Protein AF-A0A659RVQ1-F1 (afdb_monomer)

Radius of gyration: 19.6 Å; Cα contacts (8 Å, |Δi|>4): 52; chains: 1; bounding box: 34×33×48 Å

Mean predicted aligned error: 4.29 Å

Solvent-accessible surface area (backbone atoms only — not comparable to full-atom values): 5509 Å² total; per-residue (Å²): 108,73,66,70,65,50,66,78,50,98,75,84,86,75,60,97,89,59,82,86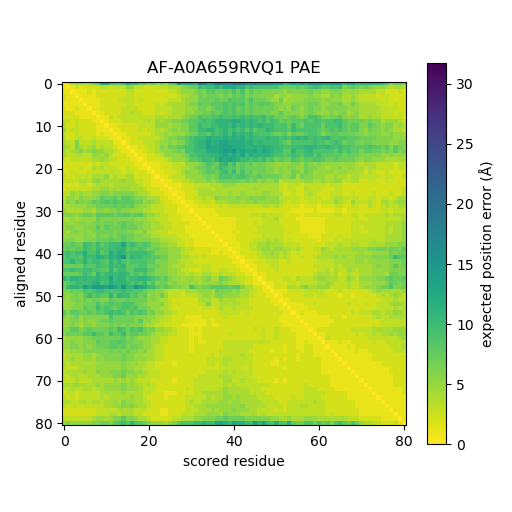,84,83,85,81,82,83,88,86,81,78,49,40,22,67,58,35,57,75,69,67,55,88,80,86,85,87,86,84,64,85,64,64,46,91,58,38,32,66,74,26,74,60,82,49,73,55,36,48,52,56,49,52,50,56,52,51,52,65,68,73,108

Foldseek 3Di:
DVVVVVVPDPDDDDDPPDDDDDDADDDDDAACCVVCVVVVHDDDDDDDDPCPQPCRSNVHRDGDPSVVVVVCVVSVVVRVD

InterPro domains:
  IPR002142 Peptidase S49 [PF01343] (1-81)

Secondary structure (DSSP, 8-state):
-HHHHHTTSS-----TT---------------HHHHHHTT---------TT-GGGHHHH-SS--HHHHHHHHHHHHHHHH-

Structure (mmCIF, N/CA/C/O backbone):
data_AF-A0A659RVQ1-F1
#
_entry.id   AF-A0A659RVQ1-F1
#
loop_
_atom_site.group_PDB
_atom_site.id
_atom_site.type_symbol
_atom_site.label_atom_id
_atom_site.label_alt_id
_atom_site.label_comp_id
_atom_site.label_asym_id
_atom_site.label_entity_id
_atom_site.label_seq_id
_atom_site.pdbx_PDB_ins_code
_atom_site.Cartn_x
_atom_site.Cartn_y
_atom_site.Cartn_z
_atom_site.occupancy
_atom_site.B_iso_or_equiv
_atom_site.auth_seq_id
_atom_site.auth_comp_id
_atom_site.auth_asym_id
_atom_site.auth_atom_id
_atom_site.pdbx_PDB_model_num
ATOM 1 N N . GLY A 1 1 ? 5.109 0.195 -14.991 1.00 75.81 1 GLY A N 1
ATOM 2 C CA . GLY A 1 1 ? 4.490 -0.951 -15.696 1.00 75.81 1 GLY A CA 1
ATOM 3 C C . GLY A 1 1 ? 4.878 -1.026 -17.164 1.00 75.81 1 GLY A C 1
ATOM 4 O O . GLY A 1 1 ? 5.538 -1.972 -17.557 1.00 75.81 1 GLY A O 1
ATOM 5 N N . GLN A 1 2 ? 4.521 -0.031 -17.981 1.00 85.06 2 GLN A N 1
ATOM 6 C CA . GLN A 1 2 ? 4.769 -0.050 -19.436 1.00 85.06 2 GLN A CA 1
ATOM 7 C C . GLN A 1 2 ? 6.249 -0.244 -19.817 1.00 85.06 2 GLN A C 1
ATOM 9 O O . GLN A 1 2 ? 6.555 -0.995 -20.738 1.00 85.06 2 GLN A O 1
ATOM 14 N N . TYR A 1 3 ? 7.175 0.359 -19.063 1.00 90.50 3 TYR A N 1
ATOM 15 C CA . TYR A 1 3 ? 8.611 0.196 -19.306 1.00 90.50 3 TYR A CA 1
ATOM 16 C C . TYR A 1 3 ? 9.132 -1.229 -19.038 1.00 90.50 3 TYR A C 1
ATOM 18 O O . TYR A 1 3 ? 10.087 -1.647 -19.683 1.00 90.50 3 TYR A O 1
ATOM 26 N N . TYR A 1 4 ? 8.481 -1.996 -18.152 1.00 91.88 4 TYR A N 1
ATOM 27 C CA . TYR A 1 4 ? 8.852 -3.392 -17.892 1.00 91.88 4 TYR A CA 1
ATOM 28 C C . TYR A 1 4 ? 8.672 -4.261 -19.140 1.00 91.88 4 TYR 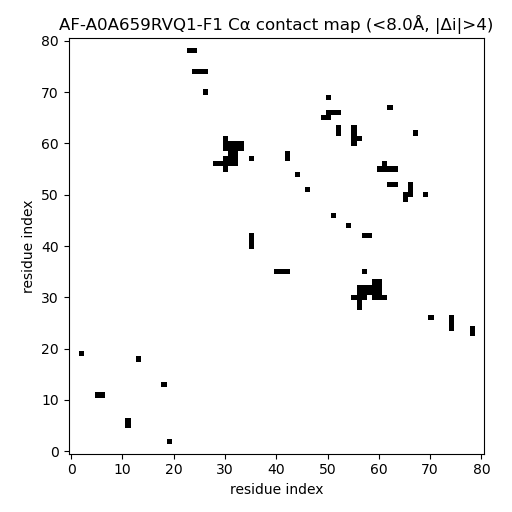A C 1
ATOM 30 O O . TYR A 1 4 ? 9.529 -5.069 -19.448 1.00 91.88 4 TYR A O 1
ATOM 38 N N . LEU A 1 5 ? 7.591 -4.066 -19.903 1.00 93.31 5 LEU A N 1
ATOM 39 C CA . LEU A 1 5 ? 7.392 -4.783 -21.167 1.00 93.31 5 LEU A CA 1
ATOM 40 C C . LEU A 1 5 ? 8.264 -4.214 -22.291 1.00 93.31 5 LEU A C 1
ATOM 42 O O . LEU A 1 5 ? 8.776 -4.964 -23.118 1.00 93.31 5 LEU A O 1
ATOM 46 N N . ALA A 1 6 ? 8.459 -2.893 -22.316 1.00 93.31 6 ALA A N 1
ATOM 47 C CA . ALA A 1 6 ? 9.286 -2.244 -23.329 1.00 93.31 6 ALA A CA 1
ATOM 48 C C . ALA A 1 6 ? 10.762 -2.682 -23.264 1.00 93.31 6 ALA A C 1
ATOM 50 O O . ALA A 1 6 ? 11.437 -2.694 -24.290 1.00 93.31 6 ALA A O 1
ATOM 51 N N . SER A 1 7 ? 11.284 -3.066 -22.095 1.00 92.75 7 SER A N 1
ATOM 52 C CA . SER A 1 7 ? 12.685 -3.493 -21.940 1.00 92.75 7 SER A CA 1
ATOM 53 C C . SER A 1 7 ? 13.050 -4.739 -22.760 1.00 92.75 7 SER A C 1
ATOM 55 O O . SER A 1 7 ? 14.221 -4.922 -23.083 1.00 92.75 7 SER A O 1
ATOM 57 N N . PHE A 1 8 ? 12.067 -5.556 -23.152 1.00 96.06 8 PHE A N 1
ATOM 58 C CA . PHE A 1 8 ? 12.274 -6.743 -23.985 1.00 96.06 8 PHE A CA 1
ATOM 59 C C . PHE A 1 8 ? 12.419 -6.426 -25.486 1.00 96.06 8 PHE A C 1
ATOM 61 O O . PHE A 1 8 ? 12.763 -7.311 -26.269 1.00 96.06 8 PHE A O 1
ATOM 68 N N . ALA A 1 9 ? 12.156 -5.188 -25.918 1.00 95.94 9 ALA A N 1
ATOM 69 C CA . ALA A 1 9 ? 12.276 -4.784 -27.317 1.00 95.94 9 ALA A CA 1
ATOM 70 C C . ALA A 1 9 ? 13.732 -4.473 -27.713 1.00 95.94 9 ALA A C 1
ATOM 72 O O . ALA A 1 9 ? 14.507 -3.932 -26.929 1.00 95.94 9 ALA A O 1
ATOM 73 N N . ASN A 1 10 ? 14.098 -4.713 -28.979 1.00 96.31 10 ASN A N 1
ATOM 74 C CA . ASN A 1 10 ? 15.443 -4.389 -29.479 1.00 96.31 10 ASN A CA 1
ATOM 75 C C . ASN A 1 10 ? 15.733 -2.876 -29.531 1.00 96.31 10 ASN A C 1
ATOM 77 O O . ASN A 1 10 ? 16.893 -2.473 -29.461 1.00 96.31 10 ASN A O 1
ATOM 81 N N . LYS A 1 11 ? 14.703 -2.036 -29.714 1.00 93.06 11 LYS A N 1
ATOM 82 C CA . LYS A 1 11 ? 14.817 -0.569 -29.750 1.00 93.06 11 LYS A CA 1
ATOM 83 C C . LYS A 1 11 ? 13.594 0.081 -29.111 1.00 93.06 11 LYS A C 1
ATOM 85 O O . LYS A 1 11 ? 12.473 -0.189 -29.528 1.00 93.06 11 LYS A O 1
ATOM 90 N N . ASN A 1 12 ? 13.835 1.012 -28.190 1.00 90.50 12 ASN A N 1
ATOM 91 C CA . ASN A 1 12 ? 12.803 1.809 -27.532 1.00 90.50 12 ASN A CA 1
ATOM 92 C C . ASN A 1 12 ? 12.914 3.276 -27.947 1.00 90.50 12 ASN A C 1
ATOM 94 O O . ASN A 1 12 ? 13.954 3.902 -27.755 1.00 90.50 12 ASN A O 1
ATOM 98 N N . TRP A 1 13 ? 11.831 3.824 -28.497 1.00 93.31 13 TRP A N 1
ATOM 99 C CA . TRP A 1 13 ? 11.741 5.218 -28.932 1.00 93.31 13 TRP A CA 1
ATOM 100 C C . TRP A 1 13 ? 10.819 5.995 -27.997 1.00 93.31 13 TRP A C 1
ATOM 102 O O . TRP A 1 13 ? 9.823 5.463 -27.508 1.00 93.31 13 TRP A O 1
ATOM 112 N N . ARG A 1 14 ? 11.145 7.264 -27.747 1.00 93.31 14 ARG A N 1
ATOM 113 C CA . ARG A 1 14 ? 10.377 8.154 -26.870 1.00 93.31 14 ARG A CA 1
ATOM 114 C C . ARG A 1 14 ? 10.341 9.560 -27.461 1.00 93.31 14 ARG A C 1
ATOM 116 O O . ARG A 1 14 ? 11.285 9.968 -28.131 1.00 93.31 14 ARG A O 1
ATOM 123 N N . SER A 1 15 ? 9.274 10.306 -27.180 1.00 94.62 15 SER A N 1
ATOM 124 C CA . SER A 1 15 ? 9.227 11.750 -27.441 1.00 94.62 15 SER A CA 1
ATOM 125 C C . SER A 1 15 ? 10.391 12.473 -26.736 1.00 94.62 15 SER A C 1
ATOM 127 O O . SER A 1 15 ? 10.703 12.099 -25.600 1.00 94.62 15 SER A O 1
ATOM 129 N N . PRO A 1 16 ? 10.984 13.529 -27.334 1.00 92.19 16 PRO A N 1
ATOM 130 C CA . PRO A 1 16 ? 12.019 14.343 -26.687 1.00 92.19 16 PRO A CA 1
ATOM 131 C C . PRO A 1 16 ? 11.593 14.950 -25.343 1.00 92.19 16 PRO A C 1
ATOM 133 O O . PRO A 1 16 ? 12.437 15.202 -24.493 1.00 92.19 16 PRO A O 1
ATOM 136 N N . GLN A 1 17 ? 10.288 15.163 -25.144 1.00 95.19 17 GLN A N 1
ATOM 137 C CA . GLN A 1 17 ? 9.712 15.676 -23.893 1.00 95.19 17 GLN A CA 1
ATOM 138 C C . GLN A 1 17 ? 9.069 14.570 -23.034 1.00 95.19 17 GLN A C 1
ATOM 140 O O . GLN A 1 17 ? 8.412 14.855 -22.039 1.00 95.19 17 GLN A O 1
ATOM 145 N N . GLY A 1 18 ? 9.200 13.300 -23.428 1.00 90.62 18 GLY A N 1
ATOM 146 C CA . GLY A 1 18 ? 8.598 12.175 -22.717 1.00 90.62 18 GLY A CA 1
ATOM 147 C C . GLY A 1 18 ? 9.446 11.685 -21.541 1.00 90.62 18 GLY A C 1
ATOM 148 O O . GLY A 1 18 ? 10.678 11.653 -21.598 1.00 90.62 18 GLY A O 1
ATOM 149 N N . GLN A 1 19 ? 8.783 11.169 -20.509 1.00 93.88 19 GLN A N 1
ATOM 150 C CA . GLN A 1 19 ? 9.423 10.568 -19.338 1.00 93.88 19 GLN A CA 1
ATOM 151 C C . GLN A 1 19 ? 9.191 9.051 -19.289 1.00 93.88 19 GLN A C 1
ATOM 153 O O . GLN A 1 19 ? 8.174 8.548 -19.760 1.00 93.88 19 GLN A O 1
ATOM 158 N N . VAL A 1 20 ? 10.151 8.320 -18.717 1.00 93.81 20 VAL A N 1
ATOM 159 C CA . VAL A 1 20 ? 9.923 6.968 -18.192 1.00 93.81 20 VAL A CA 1
ATOM 160 C C . VAL A 1 20 ? 9.758 7.104 -16.692 1.00 93.81 20 VAL A C 1
ATOM 162 O O . VAL A 1 20 ? 10.664 7.575 -16.008 1.00 93.81 20 VAL A O 1
ATOM 165 N N . ASP A 1 21 ? 8.575 6.743 -16.218 1.00 94.12 21 ASP A N 1
ATOM 166 C CA . ASP A 1 21 ? 8.192 6.897 -14.824 1.00 94.12 21 ASP A CA 1
ATOM 167 C C . ASP A 1 21 ? 8.459 5.597 -14.054 1.00 94.12 21 ASP A C 1
ATOM 169 O O . ASP A 1 21 ? 7.721 4.612 -14.166 1.00 94.12 21 ASP A O 1
ATOM 173 N N . LEU A 1 22 ? 9.590 5.569 -13.347 1.00 92.81 22 LEU A N 1
ATOM 174 C CA . LEU A 1 22 ? 10.028 4.468 -12.492 1.00 92.81 22 LEU A CA 1
ATOM 175 C C . LEU A 1 22 ? 10.225 5.008 -11.078 1.00 92.81 22 LEU A C 1
ATOM 177 O O . LEU A 1 22 ? 11.153 5.771 -10.826 1.00 92.81 22 LEU A O 1
ATOM 181 N N . HIS A 1 23 ? 9.364 4.584 -10.162 1.00 94.38 23 HIS A N 1
ATOM 182 C CA . HIS A 1 23 ? 9.344 5.064 -8.777 1.00 94.38 23 HIS A CA 1
ATOM 183 C C . HIS A 1 23 ? 9.264 3.919 -7.749 1.00 94.38 23 HIS A C 1
ATOM 185 O O . HIS A 1 23 ? 8.999 4.156 -6.574 1.00 94.38 23 HIS A O 1
ATOM 191 N N . GLY A 1 24 ? 9.473 2.670 -8.179 1.00 93.38 24 GLY A N 1
ATOM 192 C CA . GLY A 1 24 ? 9.368 1.486 -7.321 1.00 93.38 24 GLY A CA 1
ATOM 193 C C . GLY A 1 24 ? 7.929 1.079 -6.992 1.00 93.38 24 GLY A C 1
ATOM 194 O O . GLY A 1 24 ? 6.963 1.622 -7.538 1.00 93.38 24 GLY A O 1
ATOM 195 N N . PHE A 1 25 ? 7.798 0.104 -6.091 1.00 95.56 25 PHE A N 1
ATOM 196 C CA . PHE A 1 25 ? 6.517 -0.352 -5.552 1.00 95.56 25 PHE A CA 1
ATOM 197 C C . PHE A 1 25 ? 6.263 0.221 -4.156 1.00 95.56 25 PHE A C 1
ATOM 199 O O . PHE A 1 25 ? 7.190 0.410 -3.371 1.00 95.56 25 PHE A O 1
ATOM 206 N N . ALA A 1 26 ? 4.988 0.435 -3.831 1.00 94.69 26 ALA A N 1
ATOM 207 C CA . ALA A 1 26 ? 4.536 0.799 -2.492 1.00 94.69 26 ALA A CA 1
ATOM 208 C C . ALA A 1 26 ? 3.305 -0.030 -2.097 1.00 94.69 26 ALA A C 1
ATOM 210 O O . ALA A 1 26 ? 2.475 -0.345 -2.951 1.00 94.69 26 ALA A O 1
ATOM 211 N N . THR A 1 27 ? 3.169 -0.344 -0.805 1.00 94.44 27 THR A N 1
ATOM 212 C CA . THR A 1 27 ? 1.896 -0.778 -0.215 1.00 94.44 27 THR A CA 1
ATOM 213 C C . THR A 1 27 ? 1.331 0.356 0.630 1.00 94.44 27 THR A C 1
ATOM 215 O O . THR A 1 27 ? 2.053 1.034 1.363 1.00 94.44 27 THR A O 1
ATOM 218 N N . ASN A 1 28 ? 0.027 0.584 0.529 1.00 92.94 28 ASN A N 1
ATOM 219 C CA . ASN A 1 28 ? -0.685 1.535 1.364 1.00 92.94 28 ASN A CA 1
ATOM 220 C C . ASN A 1 28 ? -2.065 0.975 1.709 1.00 92.94 28 ASN A C 1
ATOM 222 O O . ASN A 1 28 ? -2.811 0.522 0.845 1.00 92.94 28 ASN A O 1
ATOM 226 N N . GLY A 1 29 ? -2.397 1.011 2.993 1.00 92.69 29 GLY A N 1
ATOM 227 C CA . GLY A 1 29 ? -3.693 0.604 3.516 1.00 92.69 29 GLY A CA 1
ATOM 228 C C . GLY A 1 29 ? -4.252 1.700 4.405 1.00 92.69 29 GLY A C 1
ATOM 229 O O . GLY A 1 29 ? -3.502 2.425 5.059 1.00 92.69 29 GLY A O 1
ATOM 230 N N . LEU A 1 30 ? -5.572 1.825 4.416 1.00 95.88 30 LEU A N 1
ATOM 231 C CA . LEU A 1 30 ? -6.264 2.697 5.353 1.00 95.88 30 LEU A CA 1
ATOM 232 C C . LEU A 1 30 ? -6.443 1.973 6.688 1.00 95.88 30 LEU A C 1
ATOM 234 O O . LEU A 1 30 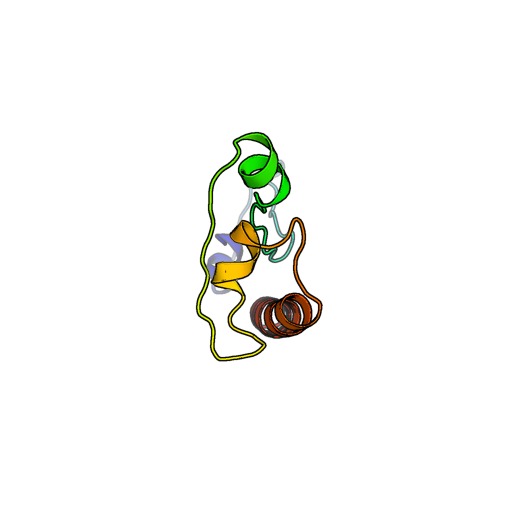? -6.665 0.764 6.712 1.00 95.88 30 LEU A O 1
ATOM 238 N N . TYR A 1 31 ? -6.375 2.731 7.778 1.00 97.31 31 TYR A 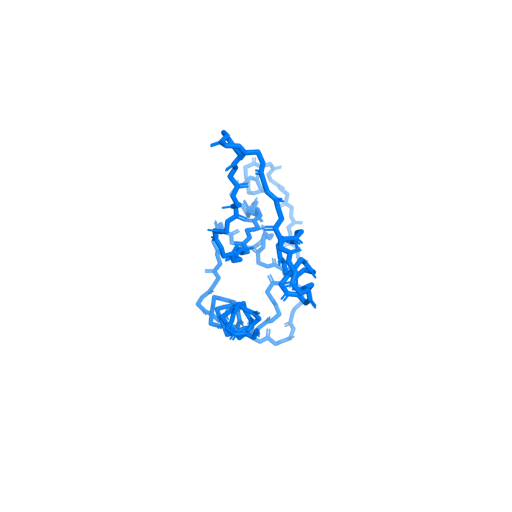N 1
ATOM 239 C CA . TYR A 1 31 ? -6.599 2.250 9.134 1.00 97.31 31 TYR A CA 1
ATOM 240 C C . TYR A 1 31 ? -7.683 3.104 9.787 1.00 97.31 31 TYR A C 1
ATOM 242 O O . TYR A 1 31 ? -7.660 4.331 9.692 1.00 97.31 31 TYR A O 1
ATOM 250 N N . TYR A 1 32 ? -8.668 2.450 10.396 1.00 96.06 32 TYR A N 1
ATOM 251 C CA . TYR A 1 32 ? -9.938 3.072 10.766 1.00 96.06 32 TYR A CA 1
ATOM 252 C C . TYR A 1 32 ? -10.289 2.914 12.239 1.00 96.06 32 TYR A C 1
ATOM 254 O O . TYR A 1 32 ? -11.376 3.328 12.635 1.00 96.06 32 TYR A O 1
ATOM 262 N N . LYS A 1 33 ? -9.422 2.329 13.068 1.00 95.81 33 LYS A N 1
ATOM 263 C CA . LYS A 1 33 ? -9.748 2.043 14.468 1.00 95.81 33 LYS A CA 1
ATOM 264 C C . LYS A 1 33 ? -10.218 3.291 15.216 1.00 95.81 33 LYS A C 1
ATOM 266 O O . LYS A 1 33 ? -11.293 3.276 15.806 1.00 95.81 33 LYS A O 1
ATOM 271 N N . THR A 1 34 ? -9.497 4.407 15.107 1.00 96.31 34 THR 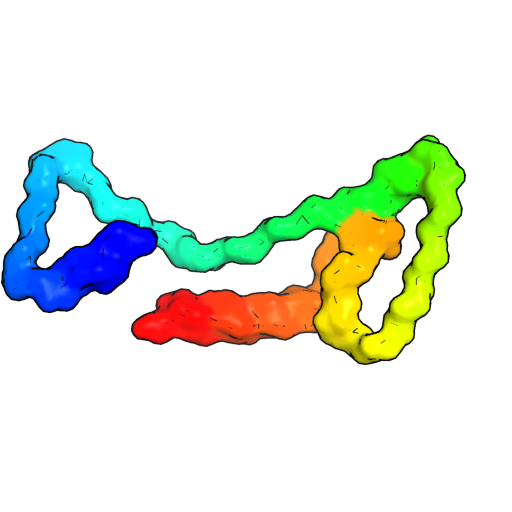A N 1
ATOM 272 C CA . THR A 1 34 ? -9.909 5.672 15.735 1.00 96.31 34 THR A CA 1
ATOM 273 C C . THR A 1 34 ? -11.237 6.207 15.177 1.00 96.31 34 THR A C 1
ATOM 275 O O . THR A 1 34 ? -12.015 6.814 15.914 1.00 96.31 34 THR A O 1
ATOM 278 N N . LEU A 1 35 ? -11.536 5.998 13.890 1.00 97.19 35 LEU A N 1
ATOM 279 C CA . LEU A 1 35 ? -12.832 6.370 13.310 1.00 97.19 35 LEU A CA 1
ATOM 280 C C . LEU A 1 35 ? -13.964 5.517 13.900 1.00 97.19 35 LEU A C 1
ATOM 282 O O . LEU A 1 35 ? -14.992 6.057 14.304 1.00 97.19 35 LEU A O 1
ATOM 286 N N . LEU A 1 36 ? -13.766 4.203 13.969 1.00 96.56 36 LEU A N 1
ATOM 287 C CA . LEU A 1 36 ? -14.739 3.248 14.496 1.00 96.56 36 LEU A CA 1
ATOM 288 C C . LEU A 1 36 ? -15.032 3.508 15.980 1.00 96.56 36 LEU A C 1
ATOM 290 O O . LEU A 1 36 ? -16.202 3.538 16.366 1.00 96.56 36 LEU A O 1
ATOM 294 N N . ASP A 1 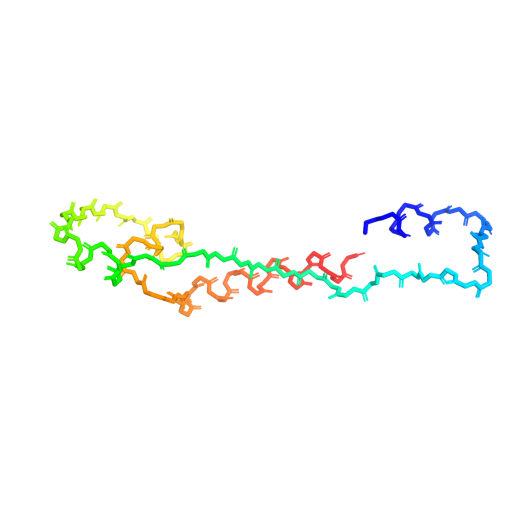37 ? -14.000 3.809 16.774 1.00 95.50 37 ASP A N 1
ATOM 295 C CA . ASP A 1 37 ? -14.137 4.206 18.180 1.00 95.50 37 ASP A CA 1
ATOM 296 C C . ASP A 1 37 ? -14.998 5.476 18.320 1.00 95.50 37 ASP A C 1
ATOM 298 O O . ASP A 1 37 ? -15.923 5.526 19.135 1.00 95.50 37 ASP A O 1
ATOM 302 N N . LYS A 1 38 ? -14.749 6.499 17.487 1.00 97.12 38 LYS A N 1
ATOM 303 C CA . LYS A 1 38 ? -15.525 7.756 17.486 1.00 97.12 38 LYS A CA 1
ATOM 304 C C . LYS A 1 38 ? -16.991 7.541 17.120 1.00 97.12 38 LYS A C 1
ATOM 306 O O . LYS A 1 38 ? -17.864 8.204 17.676 1.00 97.12 38 LYS A O 1
ATOM 311 N N . LEU A 1 39 ? -17.258 6.616 16.204 1.00 97.75 39 LEU A N 1
ATOM 312 C CA . LEU A 1 39 ? -18.608 6.240 15.787 1.00 97.75 39 LEU A CA 1
ATOM 313 C C . LEU A 1 39 ? -19.275 5.235 16.741 1.00 97.75 39 LEU A C 1
ATOM 315 O O . LEU A 1 39 ? -20.415 4.844 16.504 1.00 97.75 39 LEU A O 1
ATOM 319 N N . LYS A 1 40 ? -18.592 4.835 17.824 1.00 95.06 40 LYS A N 1
ATOM 320 C CA . LYS A 1 40 ? -19.050 3.832 18.799 1.00 95.06 40 LYS A CA 1
ATOM 321 C C . LYS A 1 40 ? -19.406 2.485 18.154 1.00 95.06 40 LYS A C 1
ATOM 323 O O . LYS A 1 40 ? -20.308 1.785 18.614 1.00 95.06 40 LYS A O 1
ATOM 328 N N . VAL A 1 41 ? -18.696 2.115 17.089 1.00 96.19 41 VAL A N 1
ATOM 329 C CA . VAL A 1 41 ? -18.872 0.828 16.408 1.00 96.19 41 VAL A CA 1
ATOM 330 C C . VAL A 1 41 ? -18.230 -0.280 17.242 1.00 96.19 41 VAL A C 1
ATOM 332 O O . VAL A 1 41 ? -17.068 -0.185 17.632 1.00 96.19 41 VAL A O 1
ATOM 335 N N . SER A 1 42 ? -18.975 -1.357 17.496 1.00 93.25 42 SER A N 1
ATOM 336 C CA . SER A 1 42 ? -18.449 -2.539 18.190 1.00 93.25 42 SER A CA 1
ATOM 337 C C . SER A 1 42 ? -17.771 -3.478 17.196 1.00 93.25 42 SER A C 1
ATOM 339 O O . SER A 1 42 ? -18.434 -4.103 16.370 1.00 93.25 42 SER A O 1
ATOM 341 N N . THR A 1 43 ? -16.444 -3.574 17.275 1.00 93.38 43 THR A N 1
ATOM 342 C CA . THR A 1 43 ? -15.634 -4.416 16.387 1.00 93.38 43 THR A CA 1
ATOM 343 C C . THR A 1 43 ? -15.181 -5.672 17.131 1.00 93.38 43 THR A C 1
ATOM 345 O O . THR A 1 43 ? -14.465 -5.580 18.126 1.00 93.38 43 THR A O 1
ATOM 348 N N . HIS A 1 44 ? -15.556 -6.854 16.634 1.00 93.75 44 HIS A N 1
ATOM 349 C CA . HIS A 1 44 ? -15.112 -8.144 17.171 1.00 93.75 44 HIS A CA 1
ATOM 350 C C . HIS A 1 44 ? -14.277 -8.884 16.125 1.00 93.75 44 HIS A C 1
ATOM 352 O O . HIS A 1 44 ? -14.781 -9.249 15.065 1.00 93.75 44 HIS A O 1
ATOM 358 N N . VAL A 1 45 ? -12.995 -9.109 16.421 1.00 91.75 45 VAL A N 1
ATOM 359 C CA . VAL A 1 45 ? -12.058 -9.795 15.522 1.00 91.75 45 VAL A CA 1
ATOM 360 C C . VAL A 1 45 ? -11.585 -11.091 16.166 1.00 91.75 45 VAL A C 1
ATOM 362 O O . VAL A 1 45 ? -11.030 -11.079 17.262 1.00 91.75 45 VAL A O 1
ATOM 365 N N . PHE A 1 46 ? -11.736 -12.199 15.445 1.00 93.62 46 PHE A N 1
ATOM 366 C CA . PHE A 1 46 ? -11.152 -13.491 15.795 1.00 93.62 46 PHE A CA 1
ATOM 367 C C . PHE A 1 46 ? -10.006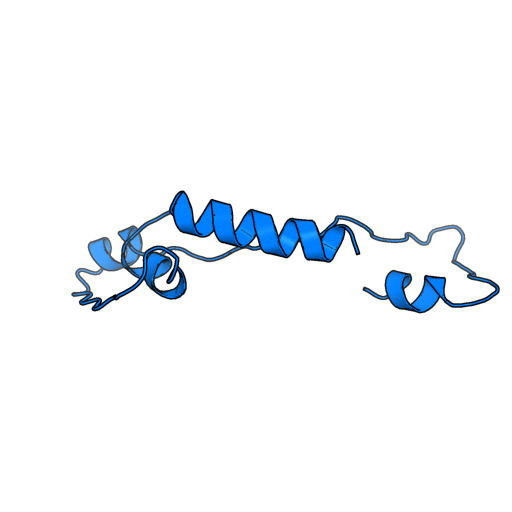 -13.786 14.826 1.00 93.62 46 PHE A C 1
ATOM 369 O O . PHE A 1 46 ? -10.202 -13.796 13.611 1.00 93.62 46 PHE A O 1
ATOM 376 N N . ARG A 1 47 ? -8.793 -13.991 15.351 1.00 91.25 47 ARG A N 1
ATOM 377 C CA . ARG A 1 47 ? -7.580 -14.191 14.545 1.00 91.25 47 ARG A CA 1
ATOM 378 C C . ARG A 1 47 ? -6.707 -15.299 15.118 1.00 91.25 47 ARG A C 1
ATOM 380 O O . ARG A 1 47 ? -6.442 -15.320 16.315 1.00 91.25 47 ARG A O 1
ATOM 387 N N . VAL A 1 48 ? -6.161 -16.120 14.221 1.00 86.44 48 VAL A N 1
ATOM 388 C CA . VAL A 1 48 ? -5.007 -16.992 14.474 1.00 86.44 48 VAL A CA 1
ATOM 389 C C . VAL A 1 48 ? -3.934 -16.674 13.430 1.00 86.44 48 VAL A C 1
ATOM 391 O O . VAL A 1 48 ? -4.219 -16.659 12.234 1.00 86.44 48 VAL A O 1
ATOM 394 N N . GLY A 1 49 ? -2.713 -16.391 13.889 1.00 89.19 49 GLY A N 1
ATOM 395 C CA . GLY A 1 49 ? -1.556 -16.080 13.043 1.00 89.19 49 GLY A CA 1
ATOM 396 C C . GLY A 1 49 ? -1.056 -14.638 13.184 1.00 89.19 49 GLY A C 1
ATOM 397 O O . GLY A 1 49 ? -1.804 -13.682 12.979 1.00 89.19 49 GLY A O 1
ATOM 398 N N . THR A 1 50 ? 0.235 -14.495 13.498 1.00 89.75 50 THR A N 1
ATOM 399 C CA . THR A 1 50 ? 0.914 -13.212 13.760 1.00 89.75 50 THR A CA 1
ATOM 400 C C . THR A 1 50 ? 0.914 -12.279 12.546 1.00 89.75 50 THR A C 1
ATOM 402 O O . THR A 1 50 ? 0.689 -11.084 12.695 1.00 89.75 50 THR A O 1
ATOM 405 N N . TYR A 1 51 ? 1.077 -12.836 11.343 1.00 91.69 51 TYR A N 1
ATOM 406 C CA . TYR A 1 51 ? 1.163 -12.093 10.078 1.00 91.69 51 TYR A CA 1
ATOM 407 C C . TYR A 1 51 ? -0.181 -11.933 9.353 1.00 91.69 51 TYR A C 1
ATOM 409 O O . TYR A 1 51 ? -0.225 -11.426 8.235 1.00 91.69 51 TYR A O 1
ATOM 417 N N . LYS A 1 52 ? -1.305 -12.365 9.948 1.00 92.69 52 LYS A N 1
ATOM 418 C CA . LYS A 1 52 ? -2.633 -12.158 9.349 1.00 92.69 52 LYS A CA 1
ATOM 419 C C . LYS A 1 52 ? -3.040 -10.687 9.541 1.00 92.69 52 LYS A C 1
ATOM 421 O O . LYS A 1 52 ? -3.778 -10.356 10.469 1.00 92.69 52 LYS A O 1
ATOM 426 N N . SER A 1 53 ? -2.497 -9.820 8.684 1.00 92.31 53 SER A N 1
ATOM 427 C CA . SER A 1 53 ? -2.521 -8.352 8.785 1.00 92.31 53 SER A CA 1
ATOM 428 C C . SER A 1 53 ? -3.785 -7.697 8.221 1.00 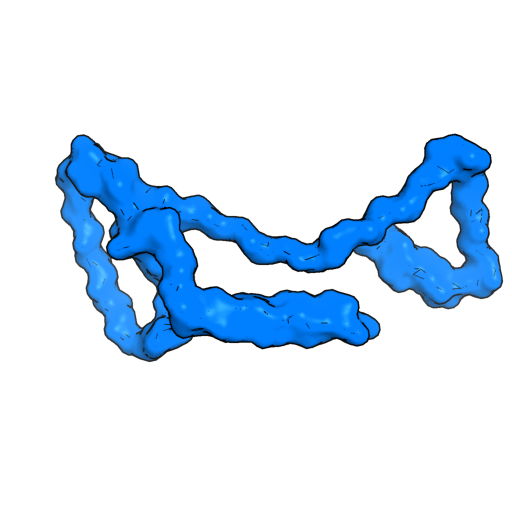92.31 53 SER A C 1
ATOM 430 O O . SER A 1 53 ? -4.105 -6.574 8.587 1.00 92.31 53 SER A O 1
ATOM 432 N N . ALA A 1 54 ? -4.572 -8.409 7.407 1.00 93.19 54 ALA A N 1
ATOM 433 C CA . ALA A 1 54 ? -5.801 -7.880 6.797 1.00 93.19 54 ALA A CA 1
ATOM 434 C C . ALA A 1 54 ? -6.858 -7.392 7.812 1.00 93.19 54 ALA A C 1
ATOM 436 O O . ALA A 1 54 ? -7.776 -6.663 7.448 1.00 93.19 54 ALA A O 1
ATOM 437 N N . VAL A 1 55 ? -6.741 -7.794 9.082 1.00 93.69 55 VAL A N 1
ATOM 438 C CA . VAL A 1 55 ? -7.630 -7.341 10.162 1.00 93.69 55 VAL A CA 1
ATOM 439 C C . VAL A 1 55 ? -7.153 -6.058 10.844 1.00 93.69 55 VAL A C 1
ATOM 441 O O . VAL A 1 55 ? -7.938 -5.426 11.546 1.00 93.69 55 VAL A O 1
ATOM 444 N N . GLU A 1 56 ? -5.888 -5.666 10.668 1.00 94.94 56 GLU A N 1
ATOM 445 C CA . GLU A 1 56 ? -5.278 -4.536 11.379 1.00 94.94 56 GLU A CA 1
ATOM 446 C C . GLU A 1 56 ? -5.996 -3.195 11.175 1.00 94.94 56 GLU A C 1
ATOM 448 O O . GLU A 1 56 ? -6.144 -2.487 12.174 1.00 94.94 56 GLU A O 1
ATOM 453 N N . PRO A 1 57 ? -6.550 -2.869 9.987 1.00 96.62 57 PRO A N 1
ATOM 454 C CA . PRO A 1 57 ? -7.329 -1.647 9.788 1.00 96.62 57 PRO A CA 1
ATOM 455 C C . PRO A 1 57 ? -8.488 -1.436 10.766 1.00 96.62 57 PRO A C 1
ATOM 457 O O . PRO A 1 57 ? -8.893 -0.299 10.999 1.00 96.62 57 PRO A O 1
ATOM 460 N N . PHE A 1 58 ? -9.040 -2.511 11.331 1.00 95.44 58 PHE A N 1
ATOM 461 C CA . PHE A 1 58 ? -10.191 -2.447 12.235 1.00 95.44 58 PHE A CA 1
ATOM 462 C C . PHE A 1 58 ? -9.798 -2.345 13.713 1.00 95.44 58 PHE A C 1
ATOM 464 O O . PHE A 1 58 ? -10.635 -2.021 14.549 1.00 95.44 58 PHE A O 1
ATOM 471 N N . ILE A 1 59 ? -8.540 -2.640 14.049 1.00 94.75 59 ILE A N 1
ATOM 472 C CA . ILE A 1 59 ? -8.068 -2.757 15.440 1.00 94.75 59 ILE A CA 1
ATOM 473 C C . ILE A 1 59 ? -6.866 -1.859 15.754 1.00 94.75 59 ILE A C 1
ATOM 475 O O . ILE A 1 59 ? -6.476 -1.744 16.917 1.00 94.75 59 ILE A O 1
ATOM 479 N N . ARG A 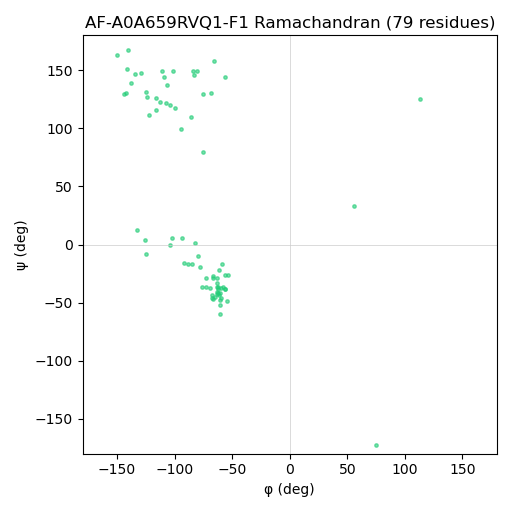1 60 ? -6.273 -1.214 14.746 1.00 96.31 60 ARG A N 1
ATOM 480 C CA . ARG A 1 60 ? -5.145 -0.286 14.870 1.00 96.31 60 ARG A CA 1
ATOM 481 C C . ARG A 1 60 ? -5.303 0.905 13.927 1.00 96.31 60 ARG A C 1
ATOM 483 O O . ARG A 1 60 ? -6.132 0.873 13.022 1.00 96.31 60 ARG A O 1
ATOM 490 N N . ASP A 1 61 ? -4.482 1.926 14.154 1.00 97.00 61 ASP A N 1
ATOM 491 C CA . ASP A 1 61 ? -4.346 3.105 13.285 1.00 97.00 61 ASP A CA 1
ATOM 492 C C . ASP A 1 61 ? -3.062 3.064 12.433 1.00 97.00 61 ASP A C 1
ATOM 494 O O . ASP A 1 61 ? -2.800 3.967 11.642 1.00 97.00 61 ASP A O 1
ATOM 498 N N . ASP A 1 62 ? -2.262 2.008 12.590 1.00 96.06 62 ASP A N 1
ATOM 499 C CA . ASP A 1 62 ? -1.011 1.782 11.884 1.00 96.06 62 ASP A CA 1
ATOM 500 C C . ASP A 1 62 ? -0.710 0.289 11.689 1.00 96.06 62 ASP A C 1
ATOM 502 O O . ASP A 1 62 ? -1.265 -0.592 12.357 1.00 96.06 62 ASP A O 1
ATOM 506 N N . MET A 1 63 ? 0.212 0.026 10.763 1.00 96.12 63 MET A N 1
ATOM 507 C CA . MET A 1 63 ? 0.726 -1.310 10.476 1.00 96.12 63 MET A CA 1
ATOM 508 C C . MET A 1 63 ? 1.554 -1.834 11.647 1.00 96.12 63 MET A C 1
ATOM 510 O O . MET A 1 63 ? 2.477 -1.158 12.114 1.00 96.12 63 MET A O 1
ATOM 514 N N . SER A 1 64 ? 1.275 -3.063 12.084 1.00 96.75 64 SER A N 1
ATOM 515 C CA . SER A 1 64 ? 2.081 -3.715 13.115 1.00 96.75 64 SER A CA 1
ATOM 516 C C . SER A 1 64 ? 3.510 -4.007 12.627 1.00 96.75 64 SER A C 1
ATOM 518 O O . SER A 1 64 ? 3.745 -4.130 11.421 1.00 96.75 64 SER A O 1
ATOM 520 N N . PRO A 1 65 ? 4.487 -4.182 13.538 1.00 97.25 65 PRO A N 1
ATOM 521 C CA . PRO A 1 65 ? 5.839 -4.585 13.151 1.00 97.25 65 PRO A CA 1
ATOM 522 C C . PRO A 1 65 ? 5.875 -5.892 12.347 1.00 97.25 65 PRO A C 1
ATOM 524 O O . PRO A 1 65 ? 6.624 -5.984 11.381 1.00 97.25 65 PRO A O 1
ATOM 527 N N . ALA A 1 66 ? 5.025 -6.868 12.694 1.00 95.50 66 ALA A N 1
ATOM 528 C CA . ALA A 1 66 ? 4.938 -8.143 11.982 1.00 95.50 66 ALA A CA 1
ATOM 529 C C . ALA A 1 66 ? 4.391 -7.962 10.558 1.00 95.50 66 ALA A C 1
ATOM 531 O O . ALA A 1 66 ? 4.963 -8.479 9.602 1.00 95.50 66 ALA A O 1
ATOM 532 N N . ALA A 1 67 ? 3.317 -7.185 10.396 1.00 95.25 67 ALA A N 1
ATOM 533 C CA . ALA A 1 67 ? 2.789 -6.859 9.075 1.00 95.25 67 ALA A CA 1
ATOM 534 C C . ALA A 1 67 ? 3.825 -6.109 8.226 1.00 95.25 67 ALA A C 1
ATOM 536 O O . ALA A 1 67 ? 4.028 -6.454 7.067 1.00 95.25 67 ALA A O 1
ATOM 537 N N . ARG A 1 68 ? 4.551 -5.156 8.825 1.00 95.75 68 ARG A N 1
ATOM 538 C CA . ARG A 1 68 ? 5.607 -4.404 8.139 1.00 95.75 68 ARG A CA 1
ATOM 539 C C . ARG A 1 68 ? 6.757 -5.290 7.694 1.00 95.75 68 ARG A C 1
ATOM 541 O O . ARG A 1 68 ? 7.245 -5.106 6.585 1.00 95.75 68 ARG A O 1
ATOM 548 N N . GLU A 1 69 ? 7.191 -6.225 8.529 1.00 96.94 69 GLU A N 1
ATOM 549 C CA . GLU A 1 69 ? 8.244 -7.180 8.185 1.00 96.94 69 GLU A CA 1
ATOM 550 C C . GLU A 1 69 ? 7.831 -8.036 6.980 1.00 96.94 69 GLU A C 1
ATOM 552 O O . GLU A 1 69 ? 8.557 -8.089 5.985 1.00 96.94 69 GLU A O 1
ATOM 557 N N . ALA A 1 70 ? 6.643 -8.648 7.042 1.00 94.94 70 ALA A N 1
ATOM 558 C CA . ALA A 1 70 ? 6.128 -9.470 5.952 1.00 94.94 70 ALA A CA 1
ATOM 559 C C . ALA A 1 70 ? 5.942 -8.662 4.664 1.00 94.94 70 ALA A C 1
ATOM 561 O O . ALA A 1 70 ? 6.357 -9.121 3.601 1.00 94.94 70 ALA A O 1
ATOM 562 N N . ASP A 1 71 ? 5.385 -7.453 4.756 1.00 95.25 71 ASP A N 1
ATOM 563 C CA . ASP A 1 71 ? 5.151 -6.610 3.586 1.00 95.25 71 ASP A CA 1
ATOM 564 C C . ASP A 1 71 ? 6.447 -6.118 2.950 1.00 95.25 71 ASP A C 1
ATOM 566 O O . ASP A 1 71 ? 6.612 -6.217 1.735 1.00 95.25 71 ASP A O 1
ATOM 570 N N . SER A 1 72 ? 7.405 -5.680 3.770 1.00 95.12 72 SER A N 1
ATOM 571 C CA . SER A 1 72 ? 8.736 -5.266 3.311 1.00 95.12 72 SER A CA 1
ATOM 572 C C . SER A 1 72 ? 9.465 -6.398 2.590 1.00 95.12 72 SER A C 1
ATOM 574 O O . SER A 1 72 ? 10.157 -6.151 1.602 1.00 95.12 72 SER A O 1
ATOM 576 N N . ARG A 1 73 ? 9.298 -7.642 3.063 1.00 96.19 73 ARG A N 1
ATOM 577 C CA . ARG A 1 73 ? 9.910 -8.830 2.460 1.00 96.19 73 ARG A CA 1
ATOM 578 C C . ARG A 1 73 ? 9.433 -9.018 1.023 1.00 96.19 73 ARG A C 1
ATOM 580 O O . ARG A 1 73 ? 10.258 -9.013 0.115 1.00 96.19 73 ARG A O 1
ATOM 587 N N . TRP A 1 74 ? 8.126 -9.176 0.811 1.00 96.50 74 TRP A N 1
ATOM 588 C CA . TRP A 1 74 ? 7.621 -9.514 -0.520 1.00 96.50 74 TRP A CA 1
ATOM 589 C C . TRP A 1 74 ? 7.700 -8.329 -1.484 1.00 96.50 74 TRP A C 1
ATOM 591 O O . TRP A 1 74 ? 8.023 -8.527 -2.652 1.00 96.50 74 TRP A O 1
ATOM 601 N N . ILE A 1 75 ? 7.473 -7.092 -1.025 1.00 96.31 75 ILE A N 1
ATOM 602 C CA . ILE A 1 75 ? 7.547 -5.928 -1.918 1.00 96.31 75 ILE A CA 1
ATOM 603 C C . ILE A 1 75 ? 8.982 -5.643 -2.365 1.00 96.31 75 ILE A C 1
ATOM 605 O O . ILE A 1 75 ? 9.208 -5.297 -3.526 1.00 96.31 75 ILE A O 1
ATOM 609 N N . GLY A 1 76 ? 9.948 -5.833 -1.461 1.00 95.38 76 GLY A N 1
ATOM 610 C CA . GLY A 1 76 ? 11.367 -5.713 -1.766 1.00 95.38 76 GLY A CA 1
ATOM 611 C C . GLY A 1 76 ? 11.813 -6.780 -2.759 1.00 95.38 76 GLY A C 1
ATOM 612 O O . GLY A 1 76 ? 12.477 -6.454 -3.739 1.00 95.38 76 GLY A O 1
ATOM 613 N N . GLU A 1 77 ? 11.392 -8.033 -2.560 1.00 96.62 77 GLU A N 1
ATOM 614 C CA . GLU A 1 77 ? 11.666 -9.110 -3.515 1.00 96.62 77 GLU A CA 1
ATOM 615 C C . GLU A 1 77 ? 11.054 -8.823 -4.890 1.00 96.62 77 GLU A C 1
ATOM 617 O O . GLU A 1 77 ? 11.752 -8.921 -5.893 1.00 96.62 77 GLU A O 1
ATOM 622 N N . LEU A 1 78 ? 9.783 -8.416 -4.966 1.00 96.00 78 LEU A N 1
ATOM 623 C CA . LEU A 1 78 ? 9.135 -8.123 -6.248 1.00 96.00 78 LEU A CA 1
ATOM 624 C C . LEU A 1 78 ? 9.794 -6.968 -7.003 1.00 96.00 78 LEU A C 1
ATOM 626 O O . LEU A 1 78 ? 9.849 -7.014 -8.225 1.00 96.00 78 LEU A O 1
ATOM 630 N N . TRP A 1 79 ? 10.271 -5.938 -6.304 1.00 94.75 79 TRP A N 1
ATOM 631 C CA . TRP A 1 79 ? 10.963 -4.821 -6.947 1.00 94.75 79 TRP A CA 1
ATOM 632 C C . TRP A 1 79 ? 12.372 -5.185 -7.434 1.00 94.75 79 TRP A C 1
ATOM 634 O O . TRP A 1 79 ? 12.863 -4.597 -8.394 1.00 94.75 79 TRP A O 1
ATOM 644 N N . GLN A 1 80 ? 13.032 -6.133 -6.769 1.00 95.06 80 GLN A N 1
ATOM 645 C CA . GLN A 1 80 ? 14.386 -6.561 -7.111 1.00 95.06 80 GLN A CA 1
ATOM 646 C C . GLN A 1 80 ? 14.444 -7.508 -8.327 1.00 95.06 80 GLN A C 1
ATOM 648 O O . GLN A 1 80 ? 15.526 -7.658 -8.902 1.00 95.06 80 GLN A O 1
ATOM 653 N N . ASN A 1 81 ? 13.319 -8.142 -8.688 1.00 89.81 81 ASN A N 1
ATOM 654 C CA . ASN A 1 81 ? 13.169 -9.029 -9.854 1.00 89.81 81 ASN A CA 1
ATOM 655 C C . ASN A 1 81 ? 12.998 -8.249 -11.166 1.00 89.81 81 ASN A C 1
ATOM 657 O O . ASN A 1 81 ? 13.585 -8.692 -12.178 1.00 89.81 81 ASN A O 1
#

pLDDT: mean 94.02, std 3.14, range [75.81, 97.75]

Organism: NCBI:txid436295

Sequence (81 aa):
GQYYLASFANKNWRSPQGQVDLHGFATNGLYYKTLLDKLKVSTHVFRVGTYKSAVEPFIRDDMSPAAREADSRWIGELWQN

Nearest PDB structures (foldseek):
  3bf0-assembly1_A  TM=9.958E-01  e=2.340E-09  Escherichia coli
  3bez-assembly1_C  TM=9.990E-01  e=5.629E-09  Escherichia coli K-12
  3rst-assembly1_H  TM=8.155E-01  e=1.129E-01  Bacillus subtilis